Protein AF-A0A0V1J686-F1 (afdb_monomer)

Secondary structure (DSSP, 8-state):
---HHHHHHHHHHHSSSSSSTTS--SS----HHHHHHHHHHHHHHHHHHHHHHHHHHHHHHH--SS--SS--HHHHHHHHHHHHHHHHHHHHHHHHHHHHHHHHHTSTT-

Organism: Trichinella pseudospiralis (NCBI:txid6337)

Radius of gyration: 20.58 Å; Cα contacts (8 Å, |Δi|>4): 15; chains: 1; bounding box: 43×52×51 Å

Nearest PDB structures (foldseek):
  8iuj-assembly1_4g  TM=4.838E-01  e=5.849E+00  Euglena gracilis
  8gzu-assembly1_16  TM=3.866E-01  e=4.164E+00  Tetrahymena thermophila SB210

Mean predicted aligned error: 12.7 Å

Solvent-accessible surface area (backbone atoms only — not comparable to full-atom values): 6684 Å² total; per-residue (Å²): 136,82,61,74,68,58,56,54,62,51,50,70,57,61,75,64,62,76,73,56,72,76,72,71,87,72,88,74,87,76,52,72,68,55,55,54,48,49,54,53,51,52,53,52,52,52,50,53,50,51,51,52,50,50,49,52,57,33,39,72,74,43,52,69,99,70,81,64,102,57,80,51,74,67,40,51,52,39,38,57,49,42,51,54,50,52,51,55,51,51,52,53,51,52,52,52,52,52,51,52,52,52,55,59,72,67,57,85,78,121

Sequence (110 aa):
MTHPQMLSFFSGLRTTMDDDLLKESSNSSIDPQLQKFLETETQRQQFQYLVSMLTGNCWDMCIGDKPGSKLDDKTSTCITNCVNRLIDGSTLIIQRLQQQSKNLASGDHA

Foldseek 3Di:
DDDPVVVVVVVVVVVPPPVVPVPPPDDDDDDPVVVVVVVVVVVVVVVVVLVVVLCVVLCVVQPPPDDDPDQDPSSVVSSVCSSVVVVVVVVVVVVVVVVVVVVVVVPPPD

Structure (mmCIF, N/CA/C/O backbone):
data_AF-A0A0V1J686-F1
#
_entry.id   AF-A0A0V1J686-F1
#
loop_
_atom_site.group_PDB
_atom_site.id
_atom_site.type_symbol
_atom_site.label_atom_id
_atom_site.label_alt_id
_atom_site.label_comp_id
_atom_site.label_asym_id
_atom_site.label_entity_id
_atom_site.label_seq_id
_atom_site.pdbx_PDB_ins_code
_atom_site.Cartn_x
_atom_site.Cartn_y
_atom_site.Cartn_z
_atom_site.occupancy
_atom_site.B_iso_or_equiv
_atom_site.auth_seq_id
_atom_site.auth_comp_id
_atom_site.auth_asym_id
_atom_site.auth_atom_id
_atom_site.pdbx_PDB_model_num
ATOM 1 N N . MET A 1 1 ? 13.180 12.458 -0.678 1.00 34.78 1 MET A N 1
ATOM 2 C CA . MET A 1 1 ? 13.174 13.872 -0.231 1.00 34.78 1 MET A CA 1
ATOM 3 C C . MET A 1 1 ? 11.793 14.207 0.314 1.00 34.78 1 MET A C 1
ATOM 5 O O . MET A 1 1 ? 10.951 14.747 -0.388 1.00 34.78 1 MET A O 1
ATOM 9 N N . THR A 1 2 ? 11.531 13.804 1.552 1.00 41.97 2 THR A N 1
ATOM 10 C CA . THR A 1 2 ? 10.292 14.105 2.273 1.00 41.97 2 THR A CA 1
ATOM 11 C C . THR A 1 2 ? 10.348 15.551 2.754 1.00 41.97 2 THR A C 1
ATOM 13 O O . THR A 1 2 ? 11.196 15.913 3.567 1.00 41.97 2 THR A O 1
ATOM 16 N N . HIS A 1 3 ? 9.494 16.397 2.183 1.00 40.28 3 HIS A N 1
ATOM 17 C CA . HIS A 1 3 ? 9.425 17.818 2.499 1.00 40.28 3 HIS A CA 1
ATOM 18 C C . HIS A 1 3 ? 8.924 18.011 3.949 1.00 40.28 3 HIS A C 1
ATOM 20 O O . HIS A 1 3 ? 7.908 17.411 4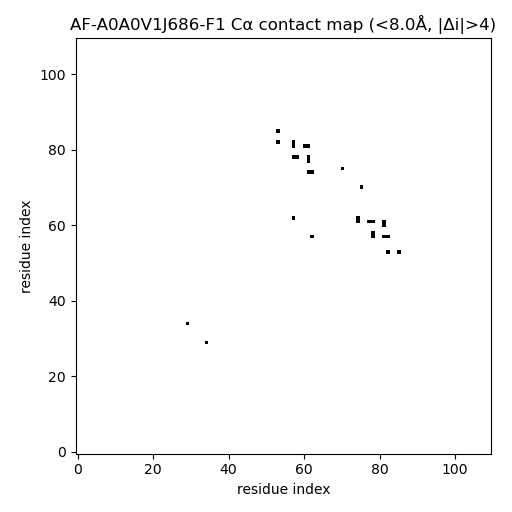.313 1.00 40.28 3 HIS A 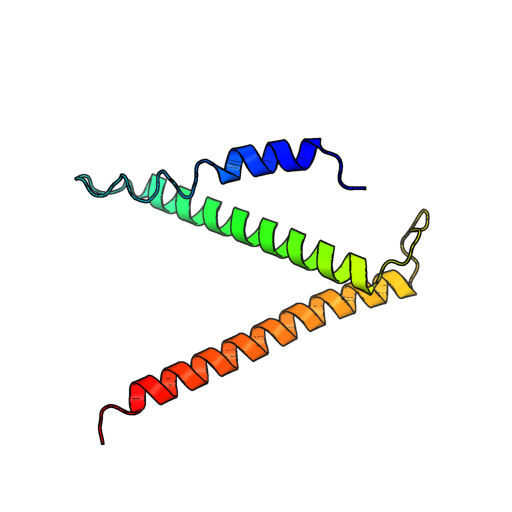O 1
ATOM 26 N N . PRO A 1 4 ? 9.583 18.846 4.776 1.00 51.12 4 PRO A N 1
ATOM 27 C CA . PRO A 1 4 ? 9.289 18.990 6.209 1.00 51.12 4 PRO A CA 1
ATOM 28 C C . PRO A 1 4 ? 7.870 19.493 6.532 1.00 51.12 4 PRO A C 1
ATOM 30 O O . PRO A 1 4 ? 7.429 19.370 7.667 1.00 51.12 4 PRO A O 1
ATOM 33 N N . GLN A 1 5 ? 7.117 19.992 5.547 1.00 45.25 5 GLN A N 1
ATOM 34 C CA . GLN A 1 5 ? 5.750 20.486 5.752 1.00 45.25 5 GLN A CA 1
ATOM 35 C C . GLN A 1 5 ? 4.697 19.375 5.907 1.00 45.25 5 GLN A C 1
ATOM 37 O O . GLN A 1 5 ? 3.686 19.598 6.561 1.00 45.25 5 GLN A O 1
ATOM 42 N N . MET A 1 6 ? 4.914 18.171 5.360 1.00 53.81 6 MET A N 1
ATOM 43 C CA . MET A 1 6 ? 3.954 17.064 5.531 1.00 53.81 6 MET A CA 1
ATOM 44 C C . MET A 1 6 ? 3.964 16.544 6.970 1.00 53.81 6 MET A C 1
ATOM 46 O O . MET A 1 6 ? 2.907 16.303 7.544 1.00 53.81 6 MET A O 1
ATOM 50 N N . LEU A 1 7 ? 5.144 16.452 7.591 1.00 51.12 7 LEU A N 1
ATOM 51 C CA . LEU A 1 7 ? 5.262 16.019 8.982 1.00 51.12 7 LEU A CA 1
ATOM 52 C C . LEU A 1 7 ? 4.552 16.977 9.944 1.00 51.12 7 LEU A C 1
ATOM 54 O O . LEU A 1 7 ? 3.988 16.499 10.915 1.00 51.12 7 LEU A O 1
ATOM 58 N N . SER A 1 8 ? 4.481 18.280 9.660 1.00 46.06 8 SER A N 1
ATOM 59 C CA . SER A 1 8 ? 3.725 19.236 10.486 1.00 46.06 8 SER A CA 1
ATOM 60 C C . SER A 1 8 ? 2.208 19.020 10.409 1.00 46.06 8 SER A C 1
ATOM 62 O O . SER A 1 8 ? 1.537 19.056 11.438 1.00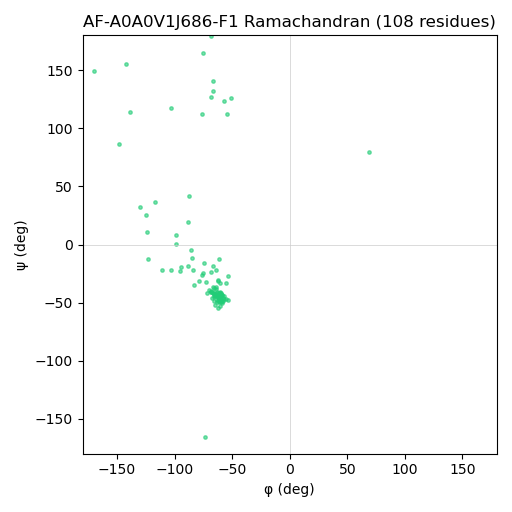 46.06 8 SER A O 1
ATOM 64 N N . PHE A 1 9 ? 1.669 18.721 9.219 1.00 58.50 9 PHE A N 1
ATOM 65 C CA . PHE A 1 9 ? 0.254 18.351 9.068 1.00 58.50 9 PHE A CA 1
ATOM 66 C C . PHE A 1 9 ? -0.070 17.017 9.761 1.00 58.50 9 PHE A C 1
ATOM 68 O O . PHE A 1 9 ? -1.120 16.893 10.386 1.00 58.50 9 PHE A O 1
ATOM 75 N N . PHE A 1 10 ? 0.844 16.040 9.718 1.00 55.03 10 PHE A N 1
ATOM 76 C CA . PHE A 1 10 ? 0.668 14.750 10.396 1.00 55.03 10 PHE A CA 1
ATOM 77 C C . PHE A 1 10 ? 0.942 14.801 11.909 1.00 55.03 10 PHE A C 1
ATOM 79 O O . PHE A 1 10 ? 0.282 14.089 12.658 1.00 55.03 10 PHE A O 1
ATOM 86 N N . SER A 1 11 ? 1.852 15.653 12.393 1.00 51.56 11 SER A N 1
ATOM 87 C CA . SER A 1 11 ? 2.123 15.806 13.831 1.00 51.56 11 SER A CA 1
ATOM 88 C C . SER A 1 11 ? 0.986 16.537 14.541 1.00 51.56 11 SER A C 1
ATOM 90 O O . SER A 1 11 ? 0.680 16.191 15.676 1.00 51.56 11 SER A O 1
ATOM 92 N N . GLY A 1 12 ? 0.306 17.469 13.858 1.00 46.72 12 GLY A N 1
ATOM 93 C CA . GLY A 1 12 ? -0.906 18.116 14.372 1.00 46.72 12 GLY A CA 1
ATOM 94 C C . GLY A 1 12 ? -2.086 17.157 14.583 1.00 46.72 12 GLY A C 1
ATOM 95 O O . GLY A 1 12 ? -2.954 17.446 15.396 1.00 46.72 12 GLY A O 1
ATOM 96 N N . LEU A 1 13 ? -2.092 16.004 13.904 1.00 51.94 13 LEU A N 1
ATOM 97 C CA . LEU A 1 13 ? -3.071 14.929 14.104 1.00 51.94 13 LEU A CA 1
ATOM 98 C C . LEU A 1 13 ? -2.571 13.848 15.080 1.00 51.94 13 LEU A C 1
ATOM 100 O O . LEU A 1 13 ? -3.362 13.085 15.623 1.00 51.94 13 LEU A O 1
ATOM 104 N N . ARG A 1 14 ? -1.253 13.774 15.313 1.00 53.59 14 ARG A N 1
ATOM 105 C CA . ARG A 1 14 ? -0.630 12.737 16.148 1.00 53.59 14 ARG A CA 1
ATOM 106 C C . ARG A 1 14 ? -0.647 13.060 17.643 1.00 53.59 14 ARG A C 1
ATOM 108 O O . ARG A 1 14 ? -0.561 12.140 18.441 1.00 53.59 14 ARG A O 1
ATOM 115 N N . THR A 1 15 ? -0.775 14.327 18.039 1.00 39.25 15 THR A N 1
ATOM 116 C CA . THR A 1 15 ? -0.845 14.728 19.461 1.00 39.25 15 THR A CA 1
ATOM 117 C C . THR A 1 15 ? -2.259 14.987 19.988 1.00 39.25 15 THR A C 1
ATOM 119 O O . THR A 1 15 ? -2.391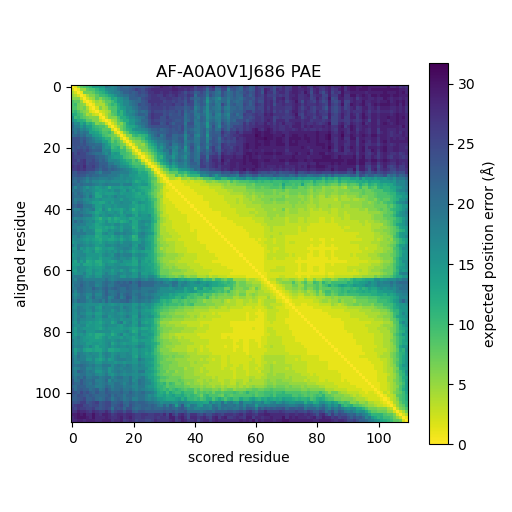 15.451 21.112 1.00 39.25 15 THR A O 1
ATOM 122 N N . THR A 1 16 ? -3.319 14.689 19.229 1.00 41.00 16 THR A N 1
ATOM 123 C CA . THR A 1 16 ? -4.715 14.885 19.686 1.00 41.00 16 THR A CA 1
ATOM 124 C C . THR A 1 16 ? -5.581 13.624 19.627 1.00 41.00 16 THR A C 1
ATOM 126 O O . THR A 1 16 ? -6.792 13.717 19.791 1.00 41.00 16 THR A O 1
ATOM 129 N N . MET A 1 17 ? -5.004 12.435 19.401 1.00 50.25 17 MET A N 1
ATOM 130 C CA . MET A 1 17 ? -5.796 11.193 19.290 1.00 50.25 17 MET A CA 1
ATOM 131 C C . MET A 1 17 ? -5.413 10.069 20.257 1.00 50.25 17 MET A C 1
ATOM 133 O O . MET A 1 17 ? -6.214 9.157 20.430 1.00 50.25 17 MET A O 1
ATOM 137 N N . ASP A 1 18 ? -4.272 10.155 20.948 1.00 49.34 18 ASP A N 1
ATOM 138 C CA . ASP A 1 18 ? -3.914 9.186 21.998 1.00 49.34 18 ASP A CA 1
ATOM 139 C C . ASP A 1 18 ? -4.124 9.731 23.433 1.00 49.34 18 ASP A C 1
ATOM 141 O O . ASP A 1 18 ? -4.326 8.940 24.351 1.00 49.34 18 ASP A O 1
ATOM 145 N N . ASP A 1 19 ? -4.160 11.058 23.644 1.00 42.75 19 ASP A N 1
ATOM 146 C CA . ASP A 1 19 ? -4.316 11.672 24.986 1.00 42.75 19 ASP A CA 1
ATOM 147 C C . ASP A 1 19 ? -5.775 12.045 25.353 1.00 42.75 19 ASP A C 1
ATOM 149 O O . ASP A 1 19 ? -6.120 12.095 26.533 1.00 42.75 19 ASP A O 1
ATOM 153 N N . ASP A 1 20 ? -6.671 12.235 24.373 1.00 46.56 20 ASP A N 1
ATOM 154 C CA . ASP A 1 20 ? -8.091 12.560 24.627 1.00 46.56 20 ASP A CA 1
ATOM 155 C C . ASP A 1 20 ? -8.991 11.315 24.784 1.00 46.56 20 ASP A C 1
ATOM 157 O O . ASP A 1 20 ? -10.065 11.391 25.384 1.00 46.56 20 ASP A O 1
ATOM 161 N N . LEU A 1 21 ? -8.556 10.132 24.326 1.00 50.44 21 LEU A N 1
ATOM 162 C CA . LEU A 1 21 ? -9.396 8.921 24.322 1.00 50.44 21 LEU A CA 1
ATOM 163 C C . LEU A 1 21 ? -9.593 8.285 25.713 1.00 50.44 21 LEU A C 1
ATOM 165 O O . LEU A 1 21 ? -10.490 7.466 25.901 1.00 50.44 21 LEU A O 1
ATOM 169 N N . LEU A 1 22 ? -8.769 8.649 26.702 1.00 48.47 22 LEU A N 1
ATOM 170 C CA . LEU A 1 22 ? -8.891 8.154 28.081 1.00 48.47 22 LEU A CA 1
ATOM 171 C C . LEU A 1 22 ? -9.606 9.138 29.021 1.00 48.47 22 LEU A C 1
ATOM 173 O O . LEU A 1 22 ? -9.803 8.822 30.196 1.00 48.47 22 LEU A O 1
ATOM 177 N N . LYS A 1 23 ? -10.046 10.304 28.526 1.00 47.16 23 LYS A N 1
ATOM 178 C CA . LYS A 1 23 ? -10.722 11.336 29.330 1.00 47.16 23 LYS A CA 1
ATOM 179 C C . LYS A 1 23 ? -12.166 11.605 28.891 1.00 47.16 23 LYS A C 1
ATOM 181 O O . LYS A 1 23 ? -12.667 12.712 29.027 1.00 47.16 23 LYS A O 1
ATOM 186 N N . GLU A 1 24 ? -12.886 10.570 28.469 1.00 44.47 24 GLU A N 1
ATOM 187 C CA . GLU A 1 24 ? -14.357 10.610 28.402 1.00 44.47 24 GLU A CA 1
ATOM 188 C C . GLU A 1 24 ? -15.005 9.457 29.188 1.00 44.47 24 GLU A C 1
ATOM 190 O O . GLU A 1 24 ? -16.131 9.047 28.941 1.00 44.47 24 GLU A O 1
ATOM 195 N N . SER A 1 25 ? -14.317 8.926 30.203 1.00 48.66 25 SER A N 1
ATOM 196 C CA . SER A 1 25 ? -14.910 7.953 31.133 1.00 48.66 25 SER A CA 1
ATOM 197 C C . SER A 1 25 ? -15.626 8.634 32.311 1.00 48.66 25 SER A C 1
ATOM 199 O O . SER A 1 25 ? -15.517 8.193 33.457 1.00 48.66 25 SER A O 1
ATOM 201 N N . SER A 1 26 ? -16.369 9.715 32.056 1.00 46.19 26 SER A N 1
ATOM 202 C CA . SER A 1 26 ? -17.296 10.268 33.047 1.00 46.19 26 SER A CA 1
ATOM 203 C C . SER A 1 26 ? -18.513 10.922 32.391 1.00 46.19 26 SER A C 1
ATOM 205 O O . SER A 1 26 ? -18.574 12.134 32.221 1.00 46.19 26 SER A O 1
ATOM 207 N N . ASN A 1 27 ? -19.515 10.081 32.132 1.00 50.84 27 ASN A N 1
ATOM 208 C CA . ASN A 1 27 ? -20.933 10.429 32.178 1.00 50.84 27 ASN A CA 1
ATOM 209 C C . ASN A 1 27 ? -21.468 11.389 31.095 1.00 50.84 27 ASN A C 1
ATOM 211 O O . ASN A 1 27 ? -21.752 12.546 31.379 1.00 50.84 27 ASN A O 1
ATOM 215 N N . SER A 1 28 ? -21.727 10.877 29.888 1.00 48.78 28 SER A N 1
ATOM 216 C CA . SER A 1 28 ? -22.944 11.188 29.115 1.00 48.78 28 SER A CA 1
ATOM 217 C C . SER A 1 28 ? -23.035 10.257 27.902 1.00 48.78 28 SER A C 1
ATOM 219 O O . SER A 1 28 ? -22.025 9.771 27.410 1.00 48.78 28 SER A O 1
ATOM 221 N N . SER A 1 29 ? -24.247 9.933 27.457 1.00 64.50 29 SER A N 1
ATOM 222 C CA . SER A 1 29 ? -24.485 9.181 26.224 1.00 64.50 29 SER A CA 1
ATOM 223 C C . SER A 1 29 ? -23.796 9.872 25.043 1.00 64.50 29 SER A C 1
ATOM 225 O O . SER A 1 29 ? -24.218 10.968 24.671 1.00 64.50 29 SER A O 1
ATOM 227 N N . ILE A 1 30 ? -22.767 9.243 24.469 1.00 73.25 30 ILE A N 1
ATOM 228 C CA . ILE A 1 30 ? -22.078 9.731 23.266 1.00 73.25 30 ILE A CA 1
ATOM 229 C C . ILE A 1 30 ? -23.131 10.020 22.190 1.00 73.25 30 ILE A C 1
ATOM 231 O O . ILE A 1 30 ? -23.960 9.159 21.881 1.00 73.25 30 ILE A O 1
ATOM 235 N N . ASP A 1 31 ? -23.118 11.241 21.649 1.00 86.81 31 ASP A N 1
ATOM 236 C CA . ASP A 1 31 ? -24.042 11.661 20.596 1.00 86.81 31 ASP A CA 1
ATOM 237 C C . ASP A 1 31 ? -23.912 10.702 19.391 1.00 86.81 31 ASP A C 1
ATOM 239 O O . ASP A 1 31 ? -22.813 10.554 18.842 1.00 86.81 31 ASP A O 1
ATOM 243 N N . PRO A 1 32 ? -24.999 10.046 18.939 1.00 87.81 32 PRO A N 1
ATOM 244 C CA . PRO A 1 32 ? -24.969 9.156 17.780 1.00 87.81 32 PRO A CA 1
ATOM 245 C C . PRO A 1 32 ? -24.395 9.796 16.506 1.00 87.81 32 PRO A C 1
ATOM 247 O O . PRO A 1 32 ? -23.865 9.089 15.645 1.00 87.81 32 PRO A O 1
ATOM 250 N N . GLN A 1 33 ? -24.498 11.120 16.354 1.00 86.94 33 GLN A N 1
ATOM 251 C CA . GLN A 1 33 ? -23.882 11.852 15.249 1.00 86.94 33 GLN A CA 1
ATOM 252 C C . GLN A 1 33 ? -22.358 11.925 15.399 1.00 86.94 33 GLN A C 1
ATOM 254 O O . GLN A 1 33 ? -21.637 11.732 14.416 1.00 86.94 33 GLN A O 1
ATOM 259 N N . LEU A 1 34 ? -21.869 12.166 16.616 1.00 87.19 34 LEU A N 1
ATOM 260 C CA . LEU A 1 34 ? -20.440 12.197 16.916 1.00 87.19 34 LEU A CA 1
ATOM 261 C C . LEU A 1 34 ? -19.812 10.815 16.728 1.00 87.19 34 LEU A C 1
ATOM 263 O O . LEU A 1 34 ? -18.777 10.708 16.079 1.00 87.19 34 LEU A O 1
ATOM 267 N N . GLN A 1 35 ? -20.478 9.754 17.191 1.00 87.88 35 GLN A N 1
ATOM 268 C CA . GLN A 1 35 ? -20.024 8.375 16.994 1.00 87.88 35 GLN A CA 1
ATOM 269 C C . GLN A 1 35 ? -19.801 8.056 15.504 1.00 87.88 35 GLN A C 1
ATOM 271 O O . GLN A 1 35 ? -18.743 7.561 15.121 1.00 87.88 35 GLN A O 1
ATOM 276 N N . LYS A 1 36 ? -20.758 8.413 14.635 1.00 90.00 36 LYS A N 1
ATOM 277 C CA . LYS A 1 36 ? -20.628 8.216 13.178 1.00 90.00 36 LYS A CA 1
ATOM 278 C C . LYS A 1 36 ? -19.498 9.036 12.562 1.00 90.00 36 LYS A C 1
ATOM 280 O O . LYS A 1 36 ? -18.827 8.572 11.637 1.00 90.00 36 LYS A O 1
ATOM 285 N N . PHE A 1 37 ? -19.313 10.265 13.039 1.00 89.38 37 PHE A N 1
ATOM 286 C CA . PHE A 1 37 ? -18.218 11.116 12.591 1.00 89.38 37 PHE A CA 1
ATOM 287 C C . PHE A 1 37 ? -16.865 10.498 12.960 1.00 89.38 37 PHE A C 1
ATOM 289 O O . PHE A 1 37 ? -16.014 10.356 12.084 1.00 89.38 37 PHE A O 1
ATOM 296 N N . LEU A 1 38 ? -16.705 10.056 14.211 1.00 91.38 38 LEU A N 1
ATOM 297 C CA . LEU A 1 38 ? -15.493 9.392 14.687 1.00 91.38 38 LEU A CA 1
ATOM 298 C C . LEU A 1 38 ? -15.190 8.133 13.872 1.00 91.38 38 LEU A C 1
ATOM 300 O O . LEU A 1 38 ? -14.084 8.000 13.363 1.00 91.38 38 LEU A O 1
ATOM 304 N N . GLU A 1 39 ? -16.174 7.260 13.652 1.00 89.56 39 GLU A N 1
ATOM 305 C CA . GLU A 1 39 ? -15.995 6.052 12.836 1.00 89.56 39 GLU A CA 1
ATOM 306 C C . GLU A 1 39 ? -15.517 6.372 11.411 1.00 89.56 39 GLU A C 1
ATOM 308 O O . GLU A 1 39 ? -14.585 5.742 10.904 1.00 89.56 39 GLU A O 1
ATOM 313 N N . THR A 1 40 ? -16.114 7.385 10.777 1.00 89.88 40 THR A N 1
ATOM 314 C CA . THR A 1 40 ? -15.749 7.815 9.419 1.00 89.88 40 THR A CA 1
ATOM 315 C C . THR A 1 40 ? -14.330 8.382 9.374 1.00 89.88 40 THR A C 1
ATOM 317 O O . THR A 1 40 ? -13.540 8.048 8.487 1.00 89.88 40 THR A O 1
ATOM 320 N N . GLU A 1 41 ? -13.984 9.235 10.336 1.00 89.81 41 GLU A N 1
ATOM 321 C CA . GLU A 1 41 ? -12.668 9.863 10.420 1.00 89.81 41 GLU A CA 1
ATOM 322 C C . GLU A 1 41 ? -11.570 8.850 10.755 1.00 89.81 41 GLU A C 1
ATOM 324 O O . GLU A 1 41 ? -10.514 8.858 10.119 1.00 89.81 41 GLU A O 1
ATOM 329 N N . THR A 1 42 ? -11.834 7.907 11.661 1.00 89.56 42 THR A N 1
ATOM 330 C CA . THR A 1 42 ? -10.917 6.805 11.972 1.00 89.56 42 THR A CA 1
ATOM 331 C C . THR A 1 42 ? -10.663 5.934 10.744 1.00 89.56 42 THR A C 1
ATOM 333 O O . THR A 1 42 ? -9.506 5.655 10.424 1.00 89.56 42 THR A O 1
ATOM 336 N N . GLN A 1 43 ? -11.705 5.546 9.999 1.00 92.19 43 GLN A N 1
ATOM 337 C CA . GLN A 1 43 ? -11.532 4.784 8.756 1.00 92.19 43 GLN A CA 1
ATOM 338 C C . GLN A 1 43 ? -10.708 5.560 7.725 1.00 92.19 43 GLN A C 1
ATOM 340 O O . GLN A 1 43 ? -9.817 4.995 7.084 1.00 92.19 43 GLN A O 1
ATOM 345 N N . ARG A 1 44 ? -10.954 6.871 7.591 1.00 91.81 44 ARG A N 1
ATOM 346 C CA . ARG A 1 44 ? -10.187 7.730 6.683 1.00 91.81 44 ARG A CA 1
ATOM 347 C C . ARG A 1 44 ? -8.711 7.757 7.064 1.00 91.81 44 ARG A C 1
ATOM 349 O O . ARG A 1 44 ? -7.860 7.607 6.191 1.00 91.81 44 ARG A O 1
ATOM 356 N N . GLN A 1 45 ? -8.394 7.919 8.344 1.00 93.62 45 GLN A N 1
ATOM 357 C CA . GLN A 1 45 ? -7.013 7.941 8.827 1.00 93.62 45 GLN A CA 1
ATOM 358 C C . GLN A 1 45 ? -6.306 6.602 8.634 1.00 93.62 45 GLN A C 1
ATOM 360 O O . GLN A 1 45 ? -5.175 6.577 8.147 1.00 93.62 45 GLN A O 1
ATOM 365 N N . GLN A 1 46 ? -6.980 5.493 8.940 1.00 92.12 46 GLN A N 1
ATOM 366 C CA . GLN A 1 46 ? -6.448 4.153 8.698 1.00 92.12 46 GLN A CA 1
ATOM 367 C C . GLN A 1 46 ? -6.141 3.939 7.213 1.00 92.12 46 GLN A C 1
ATOM 369 O O . GLN A 1 46 ? -5.067 3.449 6.870 1.00 92.12 46 GLN A O 1
ATOM 374 N N . PHE A 1 47 ? -7.034 4.371 6.319 1.00 95.19 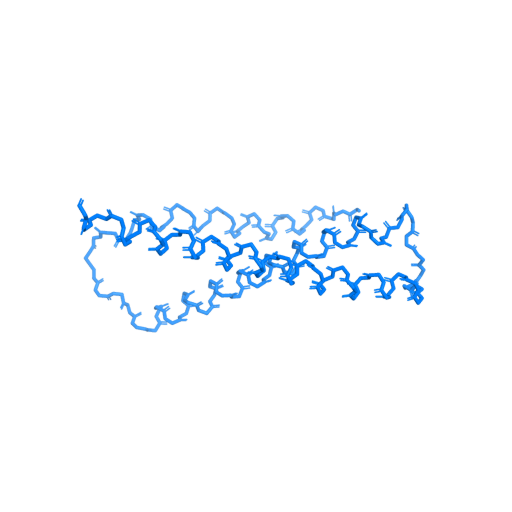47 PHE A N 1
ATOM 375 C CA . PHE A 1 47 ? -6.794 4.303 4.880 1.00 95.19 47 PHE A CA 1
ATOM 376 C C . PHE A 1 47 ? -5.572 5.130 4.458 1.00 95.19 47 PHE A C 1
ATOM 378 O O . PHE A 1 47 ? -4.714 4.625 3.736 1.00 95.19 47 PHE A O 1
ATOM 385 N N . GLN A 1 48 ? -5.451 6.372 4.937 1.00 94.88 48 GLN A N 1
ATOM 386 C CA . GLN A 1 48 ? -4.291 7.219 4.633 1.00 94.88 48 GLN A CA 1
ATOM 387 C C . GLN A 1 48 ? -2.981 6.595 5.124 1.00 94.88 48 GLN A C 1
ATOM 389 O O . GLN A 1 48 ? -1.982 6.599 4.404 1.00 94.88 48 GLN A O 1
ATOM 394 N N . TYR A 1 49 ? -2.994 6.004 6.320 1.00 94.62 49 TYR A N 1
ATOM 395 C CA . TYR A 1 49 ? -1.851 5.270 6.850 1.00 94.62 49 TYR A CA 1
ATOM 396 C C . TYR A 1 49 ? -1.472 4.085 5.953 1.00 94.62 49 TYR A C 1
ATOM 398 O O . TYR A 1 49 ? -0.306 3.948 5.582 1.00 94.62 49 TYR A O 1
ATOM 406 N N . LEU A 1 50 ? -2.448 3.268 5.542 1.00 95.31 50 LEU A N 1
ATOM 407 C CA . LEU A 1 50 ? -2.214 2.128 4.652 1.00 95.31 50 LEU A CA 1
ATOM 408 C C . LEU A 1 50 ? -1.639 2.563 3.301 1.00 95.31 50 LEU A C 1
ATOM 410 O O . LEU A 1 50 ? -0.668 1.968 2.837 1.00 95.31 50 LEU A O 1
ATOM 414 N N . VAL A 1 51 ? -2.187 3.622 2.695 1.00 97.19 51 VAL A N 1
ATOM 415 C CA . VAL A 1 51 ? -1.672 4.186 1.438 1.00 97.19 51 VAL A CA 1
ATOM 416 C C . VAL A 1 51 ? -0.237 4.671 1.609 1.00 97.19 51 VAL A C 1
ATOM 418 O O . VAL A 1 51 ? 0.614 4.353 0.778 1.00 97.19 51 VAL A O 1
ATOM 421 N N . SER A 1 52 ? 0.061 5.398 2.689 1.00 96.94 52 SER A N 1
ATOM 422 C CA . SER A 1 52 ? 1.415 5.885 2.964 1.00 96.94 52 SER A CA 1
ATOM 423 C C . SER A 1 52 ? 2.403 4.736 3.175 1.00 96.94 52 SER A C 1
ATOM 425 O O . SER A 1 52 ? 3.520 4.793 2.665 1.00 96.94 52 SER A O 1
ATOM 427 N N . MET A 1 53 ? 1.998 3.694 3.901 1.00 96.81 53 MET A N 1
ATOM 428 C CA . MET A 1 53 ? 2.820 2.513 4.165 1.00 96.81 53 MET A CA 1
ATOM 429 C C . MET A 1 53 ? 3.106 1.731 2.877 1.00 96.81 53 MET A C 1
ATOM 431 O O . MET A 1 53 ? 4.265 1.448 2.577 1.00 96.81 53 MET A O 1
ATOM 435 N N . LEU A 1 54 ? 2.072 1.450 2.075 1.00 97.81 54 LEU A N 1
ATOM 436 C CA . LEU A 1 54 ? 2.212 0.796 0.771 1.00 97.81 54 LEU A CA 1
ATOM 437 C C . LEU A 1 54 ? 3.113 1.606 -0.161 1.00 97.81 54 LEU A C 1
ATOM 439 O O . LEU A 1 54 ? 3.984 1.043 -0.818 1.00 97.81 54 LEU A O 1
ATOM 443 N N . THR A 1 55 ? 2.925 2.926 -0.188 1.00 97.06 55 THR A N 1
ATOM 444 C CA . THR A 1 55 ? 3.737 3.829 -1.007 1.00 97.06 55 THR A CA 1
ATOM 445 C C . THR A 1 55 ? 5.199 3.768 -0.595 1.00 97.06 55 THR A C 1
ATOM 447 O O . THR A 1 55 ? 6.039 3.601 -1.467 1.00 97.06 55 THR A O 1
ATOM 450 N N . GLY A 1 56 ? 5.511 3.857 0.703 1.00 96.25 56 GLY A N 1
ATOM 451 C CA . GLY A 1 56 ? 6.888 3.773 1.195 1.00 96.25 56 GLY A CA 1
ATOM 452 C C . GLY A 1 56 ? 7.549 2.439 0.851 1.00 96.25 56 GLY A C 1
ATOM 453 O O . GLY A 1 56 ? 8.582 2.413 0.190 1.00 96.25 56 GLY A O 1
ATOM 454 N N . ASN A 1 57 ? 6.899 1.326 1.194 1.00 97.06 57 ASN A N 1
ATOM 455 C CA . ASN A 1 57 ? 7.450 -0.005 0.939 1.00 97.06 57 ASN A CA 1
ATOM 456 C C . ASN A 1 57 ? 7.648 -0.280 -0.557 1.00 97.06 57 ASN A C 1
ATOM 458 O O . ASN A 1 57 ? 8.685 -0.797 -0.968 1.00 97.06 57 ASN A O 1
ATOM 462 N N . CYS A 1 58 ? 6.663 0.059 -1.390 1.00 97.88 58 CYS A N 1
ATOM 463 C CA . CYS A 1 58 ? 6.778 -0.166 -2.827 1.00 97.88 58 CYS A CA 1
ATOM 464 C C . CYS A 1 58 ? 7.707 0.832 -3.510 1.00 97.88 58 CYS A C 1
ATOM 466 O O . CYS A 1 58 ? 8.283 0.498 -4.543 1.00 97.88 58 CYS A O 1
ATOM 468 N N . TRP A 1 59 ? 7.897 2.019 -2.935 1.00 96.12 59 TRP A N 1
ATOM 469 C CA . TRP A 1 59 ? 8.929 2.943 -3.379 1.00 96.12 59 TRP A CA 1
ATOM 470 C C . TRP A 1 59 ? 10.311 2.323 -3.193 1.00 96.12 59 TRP A C 1
ATOM 472 O O . TRP A 1 59 ? 11.030 2.173 -4.175 1.00 96.12 59 TRP A O 1
ATOM 482 N N . ASP A 1 60 ? 10.634 1.871 -1.982 1.00 95.38 60 ASP A N 1
ATOM 483 C CA . ASP A 1 60 ? 11.948 1.298 -1.665 1.00 95.38 60 ASP A CA 1
ATOM 484 C C . ASP A 1 60 ? 12.251 0.024 -2.472 1.00 95.38 60 ASP A C 1
ATOM 486 O O . ASP A 1 60 ? 13.402 -0.253 -2.804 1.00 95.38 60 ASP A O 1
ATOM 490 N N . MET A 1 61 ? 11.218 -0.747 -2.826 1.00 96.12 61 MET A N 1
ATOM 491 C CA . MET A 1 61 ? 11.366 -1.985 -3.598 1.00 96.12 61 MET A CA 1
ATOM 492 C C . MET A 1 61 ? 11.459 -1.774 -5.113 1.00 96.12 61 MET A C 1
ATOM 494 O O . MET A 1 61 ? 12.129 -2.551 -5.793 1.00 96.12 61 MET A O 1
ATOM 498 N N . CYS A 1 62 ? 10.747 -0.788 -5.664 1.00 96.56 62 CYS A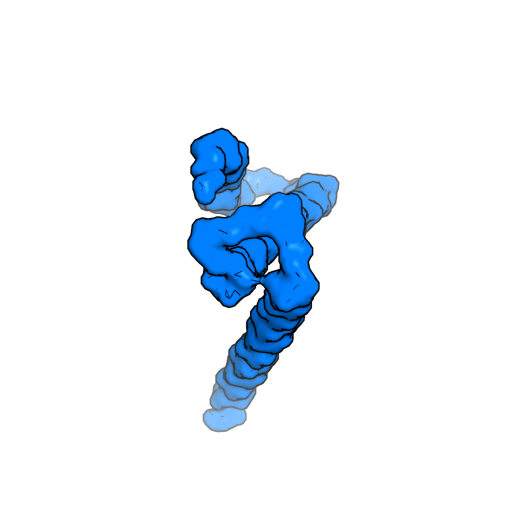 N 1
ATOM 499 C CA . CYS A 1 62 ? 10.583 -0.648 -7.114 1.00 96.56 62 CYS A CA 1
ATOM 500 C C . CYS A 1 62 ? 11.301 0.560 -7.714 1.00 96.56 62 CYS A C 1
ATOM 502 O O . CYS A 1 62 ? 11.554 0.568 -8.918 1.00 96.56 62 CYS A O 1
ATOM 504 N N . ILE A 1 63 ? 11.603 1.585 -6.917 1.00 94.12 63 ILE A N 1
ATOM 505 C CA . ILE A 1 63 ? 12.243 2.813 -7.384 1.00 94.12 63 ILE A CA 1
ATOM 506 C C . ILE A 1 63 ? 13.715 2.782 -6.978 1.00 94.12 63 ILE A C 1
ATOM 508 O O . ILE A 1 63 ? 14.042 2.772 -5.798 1.00 94.12 63 ILE A O 1
ATOM 512 N N . GLY A 1 64 ? 14.610 2.779 -7.969 1.00 86.25 64 GLY A N 1
ATOM 51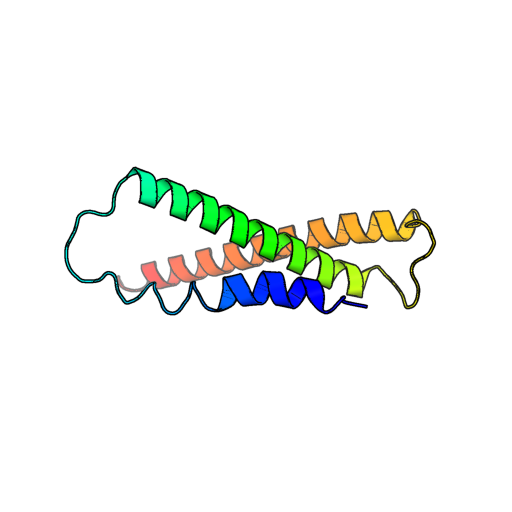3 C CA . GLY A 1 64 ? 16.052 2.902 -7.736 1.00 86.25 64 GLY A CA 1
ATOM 514 C C . GLY A 1 64 ? 16.482 4.321 -7.333 1.00 86.25 64 GLY A C 1
ATOM 515 O O . GLY A 1 64 ? 15.659 5.188 -7.049 1.00 86.25 64 GLY A O 1
ATOM 516 N N . ASP A 1 65 ? 17.788 4.591 -7.387 1.00 81.06 65 ASP A N 1
ATOM 517 C CA . ASP A 1 65 ? 18.396 5.826 -6.856 1.00 81.06 65 ASP A CA 1
ATOM 518 C C . ASP A 1 65 ? 17.802 7.132 -7.406 1.00 81.06 65 ASP A C 1
ATOM 520 O O . ASP A 1 65 ? 17.758 8.154 -6.715 1.00 81.06 65 ASP A O 1
ATOM 524 N N . LYS A 1 66 ? 17.356 7.128 -8.668 1.00 83.62 66 LYS A N 1
ATOM 525 C CA . LYS A 1 66 ? 16.806 8.316 -9.318 1.00 83.62 66 LYS A CA 1
ATOM 526 C C . LYS A 1 66 ? 15.574 7.972 -10.156 1.00 83.62 66 LYS A C 1
ATOM 528 O O . LYS A 1 66 ? 15.717 7.333 -11.200 1.00 83.62 66 LYS A O 1
ATOM 533 N N . PRO A 1 67 ? 14.380 8.468 -9.784 1.00 83.62 67 PRO A N 1
ATOM 534 C CA . PRO A 1 67 ? 13.215 8.352 -10.645 1.00 83.62 67 PRO A CA 1
ATOM 535 C C . PRO A 1 67 ? 13.410 9.190 -11.919 1.00 83.62 67 PRO A C 1
ATOM 537 O O . PRO A 1 67 ? 13.954 10.304 -11.889 1.00 83.62 67 PRO A O 1
ATOM 540 N N . GLY A 1 68 ? 12.970 8.640 -13.052 1.00 83.50 68 GLY A N 1
ATOM 541 C CA . GLY A 1 68 ? 12.857 9.373 -14.311 1.00 83.50 68 GLY A CA 1
ATOM 542 C C . GLY A 1 68 ? 11.756 10.439 -14.258 1.00 83.50 68 GLY A C 1
ATOM 543 O O . GLY A 1 68 ? 11.050 10.589 -13.264 1.00 83.50 68 GLY A O 1
ATOM 544 N N . SER A 1 69 ? 11.569 11.180 -15.354 1.00 90.06 69 SER A N 1
ATOM 545 C CA . SER A 1 69 ? 10.452 12.136 -15.485 1.00 90.06 69 SER A CA 1
ATOM 546 C C . SER A 1 69 ? 9.078 11.457 -15.522 1.00 90.06 69 SER A C 1
ATOM 548 O O . SER A 1 69 ? 8.057 12.108 -15.309 1.00 90.06 69 SER A O 1
ATOM 550 N N . LYS A 1 70 ? 9.056 10.153 -15.810 1.00 90.19 70 LYS A N 1
ATOM 551 C CA . LYS A 1 70 ? 7.892 9.272 -15.798 1.00 90.19 70 LYS A CA 1
ATOM 552 C C . LYS A 1 70 ? 8.318 7.915 -15.250 1.00 90.19 70 LYS A C 1
ATOM 554 O O . LYS A 1 70 ? 9.491 7.553 -15.350 1.00 90.19 70 LYS A O 1
ATOM 559 N N . LEU A 1 71 ? 7.359 7.176 -14.702 1.00 90.62 71 LEU A N 1
ATOM 560 C CA . LEU A 1 71 ? 7.556 5.764 -14.392 1.00 90.62 71 LEU A CA 1
ATOM 561 C C . LEU A 1 71 ? 7.682 5.007 -15.716 1.00 90.62 71 LEU A C 1
ATOM 563 O O . LEU A 1 71 ? 6.833 5.174 -16.593 1.00 90.62 71 LEU A O 1
ATOM 567 N N . ASP A 1 72 ? 8.747 4.226 -15.872 1.00 91.06 72 ASP A N 1
ATOM 568 C CA . ASP A 1 72 ? 8.864 3.312 -17.004 1.00 91.06 72 ASP A CA 1
ATOM 569 C C . ASP A 1 72 ? 7.954 2.086 -16.801 1.00 91.06 72 ASP A C 1
ATOM 571 O O . ASP A 1 72 ? 7.460 1.822 -15.698 1.00 91.06 72 ASP A O 1
ATOM 575 N N . ASP A 1 73 ? 7.709 1.326 -17.869 1.00 95.06 73 ASP A N 1
ATOM 576 C CA . ASP A 1 73 ? 6.759 0.204 -17.838 1.00 95.06 73 ASP A CA 1
ATOM 577 C C . ASP A 1 73 ? 7.154 -0.871 -16.813 1.00 95.06 73 ASP A C 1
ATOM 579 O O . ASP A 1 73 ? 6.297 -1.496 -16.179 1.00 95.06 73 ASP A O 1
ATOM 583 N N . LYS A 1 74 ? 8.464 -1.064 -16.605 1.00 94.25 74 LYS A N 1
ATOM 584 C CA . LYS A 1 74 ? 9.000 -2.015 -15.624 1.00 94.25 74 LYS A CA 1
ATOM 585 C C . LYS A 1 74 ? 8.685 -1.572 -14.201 1.00 94.25 74 LYS A C 1
ATOM 587 O O . LYS A 1 74 ? 8.203 -2.378 -13.408 1.00 94.25 74 LYS A O 1
ATOM 592 N N . THR A 1 75 ? 8.907 -0.298 -13.896 1.00 94.94 75 THR A N 1
ATOM 593 C CA . THR A 1 75 ? 8.613 0.302 -12.593 1.00 94.94 75 THR A CA 1
ATOM 594 C C . THR A 1 75 ? 7.113 0.299 -12.323 1.00 94.94 75 THR A C 1
ATOM 596 O O . THR A 1 75 ? 6.691 -0.088 -11.235 1.00 94.94 75 THR A O 1
ATOM 599 N N . SER A 1 76 ? 6.290 0.661 -13.314 1.00 95.62 76 SER A N 1
ATOM 600 C CA . SER A 1 76 ? 4.828 0.608 -13.191 1.00 95.62 76 SER A CA 1
ATOM 601 C C . SER A 1 76 ? 4.349 -0.811 -12.866 1.00 95.62 76 SER A C 1
ATOM 603 O O . SER A 1 76 ? 3.627 -1.009 -11.888 1.00 95.62 76 SER A O 1
ATOM 605 N N . THR A 1 77 ? 4.840 -1.808 -13.607 1.00 98.06 77 THR A N 1
ATOM 606 C CA . THR A 1 77 ? 4.534 -3.226 -13.361 1.00 98.06 77 THR A CA 1
ATOM 607 C C . THR A 1 77 ? 5.017 -3.683 -11.981 1.00 98.06 77 THR A C 1
ATOM 609 O O . THR A 1 77 ? 4.300 -4.400 -11.281 1.00 98.06 77 THR A O 1
ATOM 612 N N . CYS A 1 78 ? 6.213 -3.259 -11.559 1.00 98.00 78 CYS A N 1
ATOM 613 C CA . CYS A 1 78 ? 6.744 -3.565 -10.233 1.00 98.00 78 CYS A CA 1
ATOM 614 C C . CYS A 1 78 ? 5.828 -3.032 -9.130 1.00 98.00 78 CYS A C 1
ATOM 616 O O . CYS A 1 78 ? 5.456 -3.800 -8.248 1.00 98.00 78 CYS A O 1
ATOM 618 N N . ILE A 1 79 ? 5.412 -1.763 -9.197 1.00 97.56 79 ILE A N 1
ATOM 619 C CA . ILE A 1 79 ? 4.555 -1.143 -8.176 1.00 97.56 79 ILE A CA 1
ATOM 620 C C . ILE A 1 79 ? 3.208 -1.867 -8.088 1.00 97.56 79 ILE A C 1
ATOM 622 O O . ILE A 1 79 ? 2.774 -2.204 -6.986 1.00 97.56 79 ILE A O 1
ATOM 626 N N . THR A 1 80 ? 2.572 -2.172 -9.225 1.00 98.31 80 THR A N 1
ATOM 627 C CA . THR A 1 80 ? 1.317 -2.941 -9.250 1.00 98.31 80 THR A CA 1
ATOM 628 C C . THR A 1 80 ? 1.480 -4.298 -8.568 1.00 98.31 80 THR A C 1
ATOM 630 O O . THR A 1 80 ? 0.667 -4.673 -7.722 1.00 98.31 80 THR A O 1
ATOM 633 N N . ASN A 1 81 ? 2.553 -5.024 -8.886 1.00 98.50 81 ASN A N 1
ATOM 634 C CA . ASN A 1 81 ? 2.828 -6.313 -8.259 1.00 98.50 81 ASN A CA 1
ATOM 635 C C . ASN A 1 81 ? 3.156 -6.170 -6.770 1.00 98.50 81 ASN A C 1
ATOM 637 O O . ASN A 1 81 ? 2.664 -6.961 -5.972 1.00 98.50 81 ASN A O 1
ATOM 641 N N . CYS A 1 82 ? 3.941 -5.164 -6.385 1.00 98.62 82 CYS A N 1
ATOM 642 C CA . CYS A 1 82 ? 4.314 -4.908 -4.999 1.00 98.62 82 CYS A CA 1
ATOM 643 C C . CYS A 1 82 ? 3.081 -4.679 -4.120 1.00 98.62 82 CYS A C 1
ATOM 645 O O . CYS A 1 82 ? 2.918 -5.364 -3.111 1.00 98.62 82 CYS A O 1
ATOM 647 N N . VAL A 1 83 ? 2.176 -3.787 -4.536 1.00 98.44 83 VAL A N 1
ATOM 648 C CA . VAL A 1 83 ? 0.947 -3.492 -3.786 1.00 98.44 83 VAL A CA 1
ATOM 649 C C . VAL A 1 83 ? 0.078 -4.744 -3.661 1.00 98.44 83 VAL A C 1
ATOM 651 O O . VAL A 1 83 ? -0.303 -5.109 -2.549 1.00 98.44 83 VAL A O 1
ATOM 654 N N . ASN A 1 84 ? -0.172 -5.450 -4.770 1.00 98.38 84 ASN A N 1
ATOM 655 C CA . ASN A 1 84 ? -0.986 -6.669 -4.759 1.00 98.38 84 ASN A CA 1
ATOM 656 C C . ASN A 1 84 ? -0.388 -7.741 -3.837 1.00 98.38 84 ASN A C 1
ATOM 658 O O . ASN A 1 84 ? -1.089 -8.305 -3.004 1.00 98.38 84 ASN A O 1
ATOM 662 N N . ARG A 1 85 ? 0.924 -7.987 -3.928 1.00 98.06 85 ARG A N 1
ATOM 663 C CA . ARG A 1 85 ? 1.615 -8.980 -3.093 1.00 98.06 85 ARG A CA 1
ATOM 664 C C . ARG A 1 85 ? 1.643 -8.597 -1.618 1.00 98.06 85 ARG A C 1
ATOM 666 O O . ARG A 1 85 ? 1.526 -9.490 -0.781 1.00 98.06 85 ARG A O 1
ATOM 673 N N . LEU A 1 86 ? 1.782 -7.312 -1.285 1.00 97.81 86 LEU A N 1
ATOM 674 C CA . LEU A 1 86 ? 1.774 -6.880 0.112 1.00 97.81 86 LEU A CA 1
ATOM 675 C C . LEU A 1 86 ? 0.386 -7.057 0.735 1.00 97.81 86 LEU A C 1
ATOM 677 O O . LEU A 1 86 ? 0.286 -7.528 1.869 1.00 97.81 86 LEU A O 1
ATOM 681 N N . ILE A 1 87 ? -0.675 -6.744 -0.014 1.00 97.50 87 ILE A N 1
ATOM 682 C CA . ILE A 1 87 ? -2.058 -6.966 0.421 1.00 97.50 87 ILE A CA 1
ATOM 683 C C . ILE A 1 87 ? -2.322 -8.471 0.578 1.00 97.50 87 ILE A C 1
ATOM 685 O O . ILE A 1 87 ? -2.699 -8.900 1.668 1.00 97.50 87 ILE A O 1
ATOM 689 N N . ASP A 1 88 ? -2.028 -9.276 -0.451 1.00 97.75 88 ASP A N 1
ATOM 690 C CA . ASP A 1 88 ? -2.194 -10.739 -0.434 1.00 97.75 88 ASP A CA 1
ATOM 691 C C . ASP A 1 88 ? -1.466 -11.374 0.768 1.00 97.75 88 ASP A C 1
ATOM 693 O O . ASP A 1 88 ? -2.026 -12.188 1.510 1.00 97.75 88 ASP A O 1
ATOM 697 N N . GLY A 1 89 ? -0.207 -10.980 0.989 1.00 97.31 89 GLY A N 1
ATOM 698 C CA . GLY A 1 89 ? 0.625 -11.478 2.082 1.00 97.31 89 GLY A CA 1
ATOM 699 C C . GLY A 1 89 ? 0.092 -11.084 3.458 1.00 97.31 89 GLY A C 1
ATOM 700 O O . GLY A 1 89 ? 0.028 -11.923 4.359 1.00 97.31 89 GLY A O 1
ATOM 701 N N . SER A 1 90 ? -0.348 -9.833 3.612 1.00 96.19 90 SER A N 1
ATOM 702 C CA . SER A 1 90 ? -0.947 -9.341 4.858 1.00 96.19 90 SER A CA 1
ATOM 703 C C . SER A 1 90 ? -2.218 -10.114 5.202 1.00 96.19 90 SER A C 1
ATOM 705 O O . SER A 1 90 ? -2.379 -10.573 6.334 1.00 96.19 90 SER A O 1
ATOM 707 N N . THR A 1 91 ? -3.096 -10.339 4.220 1.00 97.19 91 THR A N 1
ATOM 708 C CA . THR A 1 91 ? -4.318 -11.129 4.405 1.00 97.19 91 THR A CA 1
ATOM 709 C C . THR A 1 91 ? -4.007 -12.568 4.809 1.00 97.19 91 THR A C 1
ATOM 711 O O . THR A 1 91 ? -4.630 -13.080 5.740 1.00 97.19 91 THR A O 1
ATOM 714 N N . LEU A 1 92 ? -3.017 -13.210 4.181 1.00 97.44 92 LEU A N 1
ATOM 715 C CA . LEU A 1 92 ? -2.604 -14.569 4.538 1.00 97.44 92 LEU A CA 1
ATOM 716 C C . LEU A 1 92 ? -2.123 -14.665 5.995 1.00 97.44 92 LEU A C 1
ATOM 718 O O . LEU A 1 92 ? -2.464 -15.616 6.702 1.00 97.44 92 LEU A O 1
ATOM 722 N N . ILE A 1 93 ? -1.332 -13.689 6.450 1.00 97.19 93 ILE A N 1
ATOM 723 C CA . ILE A 1 93 ? -0.851 -13.635 7.837 1.00 97.19 93 ILE A CA 1
ATOM 724 C C . ILE A 1 93 ? -2.035 -13.481 8.795 1.00 97.19 93 ILE A C 1
ATOM 726 O O . ILE A 1 93 ? -2.162 -14.267 9.734 1.00 97.19 93 ILE A O 1
ATOM 730 N N . ILE A 1 94 ? -2.938 -12.533 8.527 1.00 96.75 94 ILE A N 1
ATOM 731 C CA . ILE A 1 94 ? -4.128 -12.294 9.357 1.00 96.75 94 ILE A CA 1
ATOM 732 C C . ILE A 1 94 ? -4.989 -13.557 9.459 1.00 96.75 94 ILE A C 1
ATOM 734 O O . ILE A 1 94 ? -5.384 -13.942 10.558 1.00 96.75 94 ILE A O 1
ATOM 738 N N . GLN A 1 95 ? -5.243 -14.242 8.342 1.00 96.56 95 GLN A N 1
ATOM 739 C CA . GLN A 1 95 ? -6.036 -15.474 8.324 1.00 96.56 95 GLN A CA 1
ATOM 740 C C . GLN A 1 95 ? -5.427 -16.572 9.204 1.00 96.56 95 GLN A C 1
ATOM 742 O O . GLN A 1 95 ? -6.144 -17.228 9.962 1.00 96.56 95 GLN A O 1
ATOM 747 N N . ARG A 1 96 ? -4.102 -16.753 9.154 1.00 96.06 96 ARG A N 1
ATOM 748 C CA . ARG A 1 96 ? -3.406 -17.733 10.002 1.00 96.06 96 ARG A CA 1
ATOM 749 C C . ARG A 1 96 ? -3.481 -17.367 11.478 1.00 96.06 96 ARG A C 1
ATOM 751 O O . ARG A 1 96 ? -3.761 -18.240 12.294 1.00 96.06 96 ARG A O 1
ATOM 758 N N . LEU A 1 97 ? -3.290 -16.093 11.816 1.00 97.06 97 LEU A N 1
ATOM 759 C CA . LEU A 1 97 ? -3.404 -15.616 13.196 1.00 97.06 97 LEU A CA 1
ATOM 760 C C . LEU 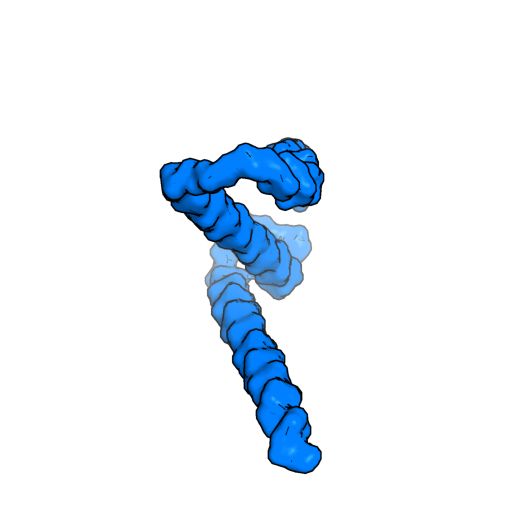A 1 97 ? -4.823 -15.824 13.745 1.00 97.06 97 LEU A C 1
ATOM 762 O O . LEU A 1 97 ? -4.992 -16.310 14.861 1.00 97.06 97 LEU A O 1
ATOM 766 N N . GLN A 1 98 ? -5.852 -15.543 12.941 1.00 95.38 98 GLN A N 1
ATOM 767 C CA . GLN A 1 98 ? -7.247 -15.808 13.306 1.00 95.38 98 GLN A CA 1
ATOM 768 C C . GLN A 1 98 ? -7.517 -17.304 13.502 1.00 95.38 98 GLN A C 1
ATOM 770 O O . GLN A 1 98 ? -8.215 -17.685 14.440 1.00 95.38 98 GLN A O 1
ATOM 775 N N . GLN A 1 99 ? -6.965 -18.165 12.644 1.00 94.50 99 GLN A N 1
ATOM 776 C CA . GLN A 1 99 ? -7.091 -19.614 12.792 1.00 94.50 99 GLN A CA 1
ATOM 777 C C . GLN A 1 99 ? -6.412 -20.115 14.075 1.00 94.50 99 GLN A C 1
ATOM 779 O O . GLN A 1 99 ? -7.003 -20.899 14.812 1.00 94.50 99 GLN A O 1
ATOM 784 N N . GLN A 1 100 ? -5.204 -19.634 14.378 1.00 94.19 100 GLN A N 1
ATOM 785 C CA . GLN A 1 100 ? -4.494 -19.981 15.612 1.00 94.19 100 GLN 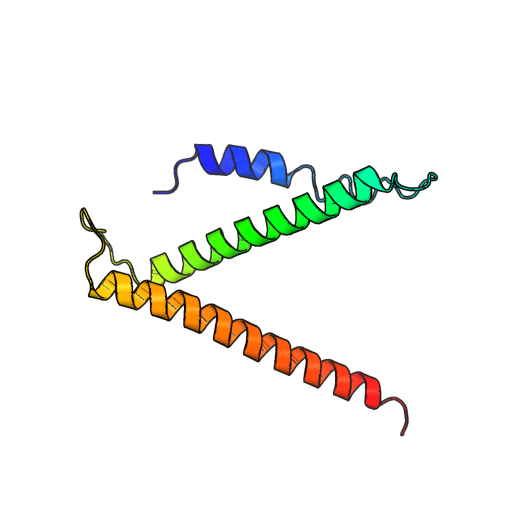A CA 1
ATOM 786 C C . GLN A 1 100 ? -5.251 -19.510 16.860 1.00 94.19 100 GLN A C 1
ATOM 788 O O . GLN A 1 100 ? -5.404 -20.285 17.800 1.00 94.19 100 GLN A O 1
ATOM 793 N N . SER A 1 101 ? -5.785 -18.285 16.848 1.00 92.94 101 SER A N 1
ATOM 794 C CA . SER A 1 101 ? -6.613 -17.753 17.938 1.00 92.94 101 SER A CA 1
ATOM 795 C C . SER A 1 101 ? -7.864 -18.603 18.189 1.00 92.94 101 SER A C 1
ATOM 797 O O . SER A 1 101 ? -8.178 -18.896 19.341 1.00 92.94 101 SER A O 1
ATOM 799 N N . LYS A 1 102 ? -8.538 -19.072 17.130 1.00 90.38 102 LYS A N 1
ATOM 800 C CA . LYS A 1 102 ? -9.687 -19.984 17.258 1.00 90.38 102 LYS A CA 1
ATOM 801 C C . LYS A 1 102 ? -9.299 -21.321 17.890 1.00 90.38 102 LYS A C 1
ATOM 803 O O . LYS A 1 102 ? -10.011 -21.791 18.769 1.00 90.38 102 LYS A O 1
ATOM 808 N N . ASN A 1 103 ? -8.170 -21.900 17.479 1.00 86.50 103 ASN A N 1
ATOM 809 C CA . ASN A 1 103 ? -7.692 -23.175 18.023 1.00 86.50 103 ASN A CA 1
ATOM 810 C C . ASN A 1 103 ? -7.352 -23.073 19.520 1.00 86.50 103 ASN A C 1
ATOM 812 O O . ASN A 1 103 ? -7.623 -24.005 20.274 1.00 86.50 103 ASN A O 1
ATOM 816 N N . LEU A 1 104 ? -6.794 -21.934 19.948 1.00 79.06 104 LEU A N 1
ATOM 817 C CA . LEU A 1 104 ? -6.523 -21.639 21.357 1.00 79.06 104 LEU A CA 1
ATOM 818 C C . LEU A 1 104 ? -7.825 -21.498 22.163 1.00 79.06 104 LEU A C 1
ATOM 820 O O . LEU A 1 104 ? -7.921 -22.044 23.254 1.00 79.06 104 LEU A O 1
ATOM 824 N N . ALA A 1 105 ? -8.853 -20.846 21.608 1.00 74.88 105 ALA A N 1
ATOM 825 C CA . ALA A 1 105 ? -10.158 -20.703 22.261 1.00 74.88 105 ALA A CA 1
ATOM 826 C C . ALA A 1 105 ? -10.944 -22.026 22.383 1.00 74.88 105 ALA A C 1
ATOM 828 O O . ALA A 1 105 ? -11.796 -22.155 23.255 1.00 74.88 105 ALA A O 1
ATOM 829 N N . SER A 1 106 ? -10.668 -23.020 21.531 1.00 64.75 106 SER A N 1
ATOM 830 C CA . SER A 1 106 ? -11.279 -24.357 21.609 1.00 64.75 106 SER A CA 1
ATOM 831 C C . SER A 1 106 ? -10.559 -25.337 22.549 1.00 64.75 106 SER A C 1
ATOM 833 O O . SER A 1 106 ? -11.039 -26.454 22.726 1.00 64.75 106 SER A O 1
ATOM 835 N N . GLY A 1 107 ? -9.412 -24.954 23.125 1.00 60.62 107 GLY A N 1
ATOM 836 C CA . GLY A 1 107 ? -8.573 -25.824 23.961 1.00 60.62 107 GLY A CA 1
ATOM 837 C C . GLY A 1 107 ? -8.959 -25.914 25.445 1.00 60.62 107 GLY A C 1
ATOM 838 O O . GLY A 1 107 ? -8.463 -26.806 26.119 1.00 60.62 107 GLY A O 1
ATOM 839 N N . ASP A 1 108 ? -9.855 -25.057 25.948 1.00 56.62 108 ASP A N 1
ATOM 840 C CA . ASP A 1 108 ? -10.264 -25.000 27.371 1.00 56.62 108 ASP A CA 1
ATOM 841 C C . ASP A 1 108 ? -11.447 -25.938 27.731 1.00 56.62 108 ASP A C 1
ATOM 843 O O . ASP A 1 108 ? -12.133 -25.760 28.741 1.00 56.62 108 ASP A O 1
ATOM 847 N N . HIS A 1 109 ? -11.714 -26.960 26.909 1.00 53.41 109 HIS A N 1
ATOM 848 C CA . HIS A 1 109 ? -12.793 -27.942 27.119 1.00 53.41 109 HIS A CA 1
ATOM 849 C C . HIS A 1 109 ? -12.343 -29.413 27.000 1.00 53.41 109 HIS A C 1
ATOM 851 O O . HIS A 1 109 ? -13.134 -30.265 26.589 1.00 53.41 109 HIS A O 1
ATOM 857 N N . ALA A 1 110 ? -11.099 -29.728 27.374 1.00 43.78 110 ALA A N 1
ATOM 858 C CA . ALA A 1 110 ? -10.629 -31.105 27.560 1.00 43.78 110 ALA A CA 1
ATOM 859 C C . ALA A 1 110 ? -10.014 -31.298 28.950 1.00 43.78 110 ALA A C 1
ATOM 861 O O . ALA A 1 110 ? -9.194 -30.442 29.348 1.00 43.78 110 ALA A O 1
#

pLDDT: mean 79.46, std 20.96, range [34.78, 98.62]

InterPro domains:
  IPR004217 Tim10-like [PF02953] (36-99)
  IPR035427 Tim10-like domain superfamily [G3DSA:1.10.287.810] (23-107)
  IPR035427 Tim10-like domain superfamily [SSF144122] (43-103)